Protein AF-A0A3M2SLM1-F1 (afdb_monomer)

Radius of gyration: 14.45 Å; Cα contacts (8 Å, |Δi|>4): 29; chains: 1; bounding box: 39×28×31 Å

pLDDT: mean 94.45, std 5.86, range [62.12, 98.19]

Structure (mmCIF, N/CA/C/O backbone):
data_AF-A0A3M2SLM1-F1
#
_entry.id   AF-A0A3M2SLM1-F1
#
loop_
_atom_site.group_PDB
_atom_site.id
_atom_site.type_symbol
_atom_site.label_atom_id
_atom_site.label_alt_id
_atom_site.label_comp_id
_atom_site.label_asym_id
_atom_site.label_entity_id
_atom_site.label_seq_id
_atom_site.pdbx_PDB_ins_code
_atom_site.Cartn_x
_atom_site.Cartn_y
_atom_site.Cartn_z
_atom_site.occupancy
_atom_site.B_iso_or_equiv
_atom_site.auth_seq_id
_atom_site.auth_comp_id
_atom_site.auth_asym_id
_atom_site.auth_atom_id
_atom_site.pdbx_PDB_model_num
ATOM 1 N N . MET A 1 1 ? 10.848 -11.645 -15.559 1.00 75.75 1 MET A N 1
ATOM 2 C CA . MET A 1 1 ? 11.111 -11.983 -14.137 1.00 75.75 1 MET A CA 1
ATOM 3 C C . MET A 1 1 ? 9.879 -12.558 -13.445 1.00 75.75 1 MET A C 1
ATOM 5 O O . MET A 1 1 ? 9.997 -13.660 -12.939 1.00 75.75 1 MET A O 1
ATOM 9 N N . LEU A 1 2 ? 8.715 -11.892 -13.455 1.00 86.44 2 LEU A N 1
ATOM 10 C CA . LEU A 1 2 ? 7.480 -12.457 -12.871 1.00 86.44 2 LEU A CA 1
ATOM 11 C C . LEU A 1 2 ? 7.001 -13.722 -13.598 1.00 86.44 2 LEU A C 1
ATOM 13 O O . LEU A 1 2 ? 6.689 -14.717 -12.954 1.00 86.44 2 LEU A O 1
ATOM 17 N N . GLU A 1 3 ? 7.062 -13.711 -14.931 1.00 85.81 3 GLU A N 1
ATOM 18 C CA . GLU A 1 3 ? 6.763 -14.889 -15.758 1.00 85.81 3 GLU A CA 1
ATOM 19 C C . GLU A 1 3 ? 7.717 -16.050 -15.469 1.00 85.81 3 GLU A C 1
ATOM 21 O O . GLU A 1 3 ? 7.280 -17.176 -15.270 1.00 85.81 3 GLU A O 1
ATOM 26 N N . ALA A 1 4 ? 9.019 -15.767 -15.359 1.00 89.25 4 ALA A N 1
ATOM 27 C CA . ALA A 1 4 ? 10.027 -16.770 -15.013 1.00 89.25 4 ALA A CA 1
ATOM 28 C C . ALA A 1 4 ? 9.822 -17.368 -13.609 1.00 89.25 4 ALA A C 1
ATOM 30 O O . ALA A 1 4 ? 10.217 -18.503 -13.367 1.00 89.25 4 ALA A O 1
ATOM 31 N N . ALA A 1 5 ? 9.202 -16.617 -12.696 1.00 89.88 5 ALA A N 1
ATOM 32 C CA . ALA A 1 5 ? 8.834 -17.089 -11.366 1.00 89.88 5 ALA A CA 1
ATOM 33 C C . ALA A 1 5 ? 7.436 -17.740 -11.316 1.00 89.88 5 ALA A C 1
ATOM 35 O O . ALA A 1 5 ? 7.060 -18.255 -10.267 1.00 89.88 5 ALA A O 1
ATOM 36 N N . GLY A 1 6 ? 6.666 -17.728 -12.413 1.00 91.25 6 GLY A N 1
ATOM 37 C CA . GLY A 1 6 ? 5.339 -18.345 -12.491 1.00 91.25 6 GLY A CA 1
ATOM 38 C C . GLY A 1 6 ? 4.274 -17.689 -11.606 1.00 91.25 6 GLY A C 1
ATOM 39 O O . GLY A 1 6 ? 3.358 -18.376 -11.171 1.00 91.25 6 GLY A O 1
ATOM 40 N N . VAL A 1 7 ? 4.407 -16.390 -11.304 1.00 92.44 7 VAL A N 1
ATOM 41 C CA . VAL A 1 7 ? 3.520 -15.660 -10.366 1.00 92.44 7 VAL A CA 1
ATOM 42 C C . VAL A 1 7 ? 2.793 -14.473 -11.000 1.00 92.44 7 VAL A C 1
ATOM 44 O O . VAL A 1 7 ? 2.290 -13.602 -10.292 1.00 92.44 7 VAL A O 1
ATOM 47 N N . THR A 1 8 ? 2.763 -14.380 -12.329 1.00 90.19 8 THR A N 1
ATOM 48 C CA . THR A 1 8 ? 2.180 -13.234 -13.049 1.00 90.19 8 THR A CA 1
ATOM 49 C C . THR A 1 8 ? 0.705 -12.997 -12.703 1.00 90.19 8 THR A C 1
ATOM 51 O O . THR A 1 8 ? 0.263 -11.857 -12.680 1.00 90.19 8 THR A O 1
ATOM 54 N N . ASP A 1 9 ? -0.040 -14.048 -12.365 1.00 91.12 9 ASP A N 1
ATOM 55 C CA . ASP A 1 9 ? -1.445 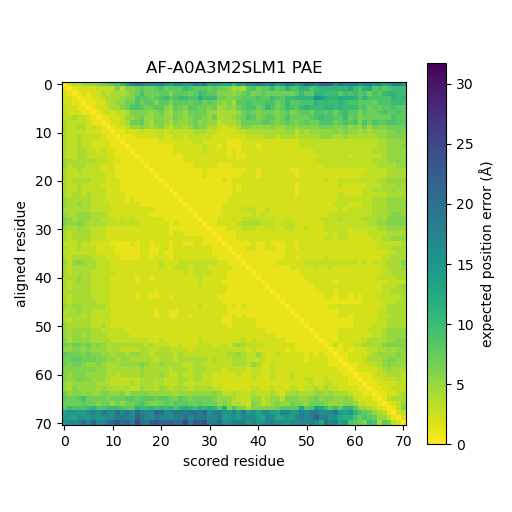-14.006 -11.942 1.00 91.12 9 ASP A CA 1
ATOM 56 C C . ASP A 1 9 ? -1.675 -13.266 -10.613 1.00 91.12 9 ASP A C 1
ATOM 58 O O . ASP A 1 9 ? -2.785 -12.812 -10.341 1.00 91.12 9 ASP A O 1
ATOM 62 N N . ARG A 1 10 ? -0.632 -13.114 -9.788 1.00 90.44 10 ARG A N 1
ATOM 63 C CA . ARG A 1 10 ? -0.71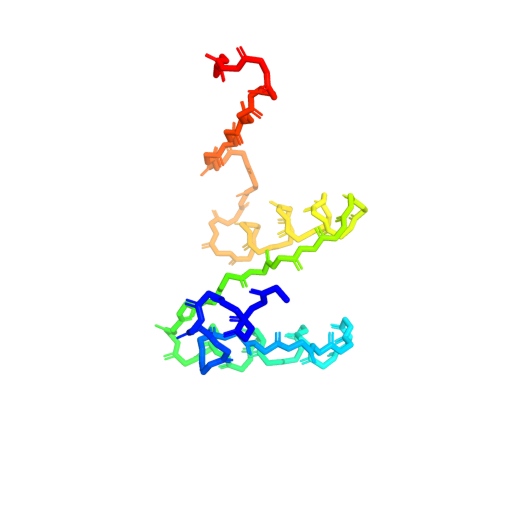7 -12.493 -8.456 1.00 90.44 10 ARG A CA 1
ATOM 64 C C . ARG A 1 10 ? -0.362 -11.010 -8.435 1.00 90.44 10 ARG A C 1
ATOM 66 O O . ARG A 1 10 ? -0.533 -10.367 -7.403 1.00 90.44 10 ARG A O 1
ATOM 73 N N . PHE A 1 11 ? 0.156 -10.468 -9.536 1.00 93.81 11 PHE A N 1
ATOM 74 C CA . PHE A 1 11 ? 0.634 -9.089 -9.606 1.00 93.81 11 PHE A CA 1
ATOM 75 C C . PHE A 1 11 ? -0.083 -8.317 -10.710 1.00 93.81 11 PHE A C 1
ATOM 77 O O . PHE A 1 11 ? -0.207 -8.783 -11.837 1.00 93.81 11 PHE A O 1
ATOM 84 N N . GLN A 1 12 ? -0.490 -7.090 -10.396 1.00 94.44 12 GLN A N 1
ATOM 85 C CA . GLN A 1 12 ? -1.005 -6.133 -11.370 1.00 94.44 12 GLN A CA 1
ATOM 86 C C . GLN A 1 12 ? -0.030 -4.960 -11.467 1.00 94.44 12 GLN A C 1
ATOM 88 O O . GLN A 1 12 ? 0.383 -4.408 -10.448 1.00 94.44 12 GLN A O 1
ATOM 93 N N . VAL A 1 13 ? 0.344 -4.579 -12.689 1.00 95.31 13 VAL A N 1
ATOM 94 C CA . VAL A 1 13 ? 1.206 -3.417 -12.945 1.00 95.31 13 VAL A CA 1
ATOM 95 C C . VAL A 1 13 ? 0.339 -2.317 -13.538 1.00 95.31 13 VAL A C 1
ATOM 97 O O . VAL A 1 13 ? -0.097 -2.416 -14.681 1.00 95.31 13 VAL A O 1
ATOM 100 N N . LEU A 1 14 ? 0.068 -1.288 -12.739 1.00 97.31 14 LEU A N 1
ATOM 101 C CA . LEU A 1 14 ? -0.858 -0.203 -13.062 1.00 97.31 14 LEU A CA 1
ATOM 102 C C . LEU A 1 14 ? -0.156 1.151 -12.935 1.00 97.31 14 LEU A C 1
ATOM 104 O O . LEU A 1 14 ? 0.798 1.294 -12.164 1.00 97.31 14 LEU A O 1
ATOM 108 N N . ALA A 1 15 ? -0.645 2.170 -13.646 1.00 98.12 15 ALA A N 1
ATOM 109 C CA . ALA A 1 15 ? -0.177 3.531 -13.413 1.00 98.12 15 ALA A CA 1
ATOM 110 C C . ALA A 1 15 ? -0.595 4.005 -12.004 1.00 98.12 15 ALA A C 1
ATOM 112 O O . ALA A 1 15 ? -1.641 3.579 -11.505 1.00 98.12 15 ALA A O 1
ATOM 113 N N . PRO A 1 16 ? 0.139 4.940 -11.362 1.00 97.75 16 PRO A N 1
ATOM 114 C CA . PRO A 1 16 ? -0.145 5.361 -9.985 1.00 97.75 16 PRO A CA 1
ATOM 115 C C . PRO A 1 16 ? -1.595 5.793 -9.753 1.00 97.75 16 PRO A C 1
ATOM 117 O O . PRO A 1 16 ? -2.201 5.440 -8.750 1.00 97.75 16 PRO A O 1
ATOM 120 N N . ARG A 1 17 ? -2.190 6.511 -10.712 1.00 97.69 17 ARG A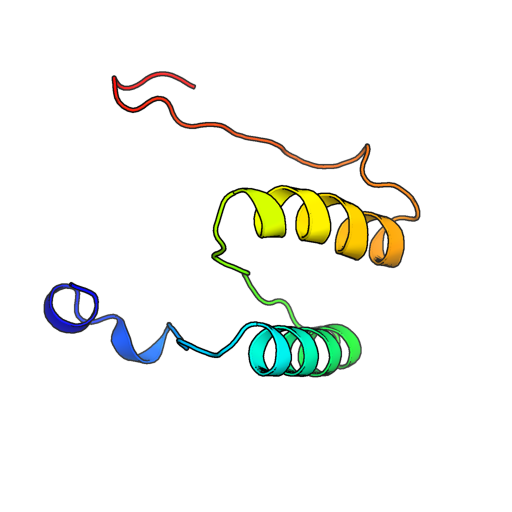 N 1
ATOM 121 C CA . ARG A 1 17 ? -3.585 6.959 -10.617 1.00 97.69 17 ARG A CA 1
ATOM 122 C C . ARG A 1 17 ? -4.576 5.793 -10.584 1.00 97.69 17 ARG A C 1
ATOM 124 O O . ARG A 1 17 ? -5.555 5.844 -9.844 1.00 97.69 17 ARG A O 1
ATOM 131 N N . GLU A 1 18 ? -4.344 4.774 -11.403 1.00 98.19 18 GLU A N 1
ATOM 132 C CA . GLU A 1 18 ? -5.207 3.596 -11.498 1.00 98.19 18 GLU A CA 1
ATOM 133 C C . GLU A 1 18 ? -5.042 2.707 -10.267 1.00 98.19 18 GLU A C 1
ATOM 135 O O . GLU A 1 18 ? -6.042 2.302 -9.680 1.00 98.19 18 GLU A O 1
ATOM 140 N N . ALA A 1 19 ? -3.795 2.499 -9.829 1.00 98.12 19 ALA A N 1
ATOM 141 C CA . ALA A 1 19 ? -3.471 1.766 -8.612 1.00 98.12 19 ALA A CA 1
ATOM 142 C C . ALA A 1 19 ? -4.133 2.399 -7.380 1.00 98.12 19 ALA A C 1
ATOM 144 O O . ALA A 1 19 ? -4.809 1.704 -6.632 1.00 98.12 19 ALA A O 1
ATOM 145 N N . THR A 1 20 ? -4.031 3.722 -7.209 1.00 97.81 20 THR A N 1
ATOM 146 C CA . THR A 1 20 ? -4.664 4.428 -6.083 1.00 97.81 20 THR A CA 1
ATOM 147 C C . THR A 1 20 ? -6.182 4.270 -6.087 1.00 97.81 20 THR A C 1
ATOM 149 O O . THR A 1 20 ? -6.781 4.054 -5.035 1.00 97.81 20 THR A O 1
ATOM 152 N N . ARG A 1 21 ? -6.825 4.365 -7.260 1.00 98.06 21 ARG A N 1
ATOM 153 C CA . ARG A 1 21 ? -8.277 4.169 -7.366 1.00 98.06 21 ARG A CA 1
ATOM 154 C C . ARG A 1 21 ? -8.671 2.749 -6.959 1.00 98.06 21 ARG A C 1
ATOM 156 O O . ARG A 1 21 ? -9.571 2.608 -6.137 1.00 98.06 21 ARG A O 1
ATOM 163 N N . LEU A 1 22 ? -7.971 1.741 -7.480 1.00 97.88 22 LEU A N 1
ATOM 164 C CA . LEU A 1 22 ? -8.183 0.344 -7.109 1.00 97.88 22 LEU A CA 1
ATOM 165 C C . LEU A 1 22 ? -8.003 0.141 -5.598 1.00 97.88 22 LEU A C 1
ATOM 167 O O . LEU A 1 22 ? -8.879 -0.429 -4.963 1.00 97.88 22 LEU A O 1
ATOM 171 N N . SER A 1 23 ? -6.933 0.674 -4.997 1.00 97.56 23 SER A N 1
ATOM 172 C CA . SER A 1 23 ? -6.701 0.567 -3.552 1.00 97.56 23 SER A CA 1
ATOM 173 C C . SER A 1 23 ? -7.852 1.139 -2.723 1.00 97.56 23 SER A C 1
ATOM 175 O O . SER A 1 23 ? -8.261 0.520 -1.744 1.00 97.56 23 SER A O 1
ATOM 177 N N . PHE A 1 24 ? -8.416 2.286 -3.120 1.00 97.94 24 PHE A N 1
ATOM 178 C CA . PHE A 1 24 ? -9.574 2.864 -2.431 1.00 97.94 24 PHE A CA 1
ATOM 179 C C . PHE A 1 24 ? -10.867 2.067 -2.632 1.00 97.94 24 PHE A C 1
ATOM 181 O O . PHE A 1 24 ? -11.714 2.047 -1.740 1.00 97.94 24 PHE A O 1
ATOM 188 N N . GLU A 1 25 ? -11.053 1.440 -3.791 1.00 98.00 25 GLU A N 1
ATOM 189 C CA . GLU A 1 25 ? -12.181 0.534 -4.030 1.00 98.00 25 GLU A CA 1
ATOM 190 C C . GLU A 1 25 ? -12.053 -0.720 -3.143 1.00 98.00 25 GLU A C 1
ATOM 192 O O . GLU A 1 25 ? -13.007 -1.074 -2.449 1.00 98.00 25 GLU A O 1
ATOM 197 N N . THR A 1 26 ? -10.857 -1.312 -3.067 1.00 97.06 26 THR A N 1
ATOM 198 C CA . THR A 1 26 ? -10.549 -2.504 -2.261 1.00 97.06 26 THR A CA 1
ATOM 199 C C . THR A 1 26 ? -10.686 -2.255 -0.755 1.00 97.06 26 THR A C 1
ATOM 201 O O . THR A 1 26 ? -11.395 -2.996 -0.074 1.00 97.06 26 THR A O 1
ATOM 204 N N . ILE A 1 27 ? -10.096 -1.177 -0.222 1.00 96.88 27 ILE A N 1
ATOM 205 C CA . ILE A 1 27 ? -10.160 -0.874 1.221 1.00 96.88 27 ILE A CA 1
ATOM 206 C C . ILE A 1 27 ? -11.595 -0.581 1.684 1.00 96.88 27 ILE A C 1
ATOM 208 O O . ILE A 1 27 ? -11.998 -0.979 2.774 1.00 96.88 27 ILE A O 1
ATOM 212 N N . ARG A 1 28 ? -12.420 0.055 0.837 1.00 96.31 28 ARG A N 1
ATOM 213 C CA . ARG A 1 28 ? -13.845 0.287 1.134 1.00 96.31 28 ARG A CA 1
ATOM 214 C C . ARG A 1 28 ? -14.660 -1.001 1.152 1.00 96.31 28 ARG A C 1
ATOM 216 O O . ARG A 1 28 ? -15.684 -1.046 1.827 1.00 96.31 28 ARG A O 1
ATOM 223 N N . ALA A 1 29 ? -14.215 -2.027 0.432 1.00 97.81 29 ALA A N 1
ATOM 224 C CA . ALA A 1 29 ? -14.789 -3.364 0.495 1.00 97.81 29 ALA A CA 1
ATOM 225 C C . ALA A 1 29 ? -14.295 -4.172 1.714 1.00 97.81 29 ALA A C 1
ATOM 227 O O . ALA A 1 29 ? -14.698 -5.322 1.874 1.00 97.81 29 ALA A O 1
ATOM 228 N N . GLY A 1 30 ? -13.442 -3.594 2.573 1.00 96.75 30 GLY A N 1
ATOM 229 C CA . GLY A 1 30 ? -12.858 -4.277 3.730 1.00 96.75 30 GLY A CA 1
ATOM 230 C C . GLY A 1 30 ? -11.806 -5.320 3.350 1.00 96.75 30 GLY A C 1
ATOM 231 O O . GLY A 1 30 ? -11.636 -6.301 4.069 1.00 96.75 30 GLY A O 1
ATOM 232 N N . GLN A 1 31 ? -11.157 -5.146 2.197 1.00 97.69 31 GLN A N 1
ATOM 233 C CA . GLN A 1 31 ? -10.121 -6.035 1.682 1.00 97.69 31 GLN A CA 1
ATOM 234 C C . GLN A 1 31 ? -8.753 -5.346 1.673 1.00 97.69 31 GLN A C 1
ATOM 236 O O . GLN A 1 31 ? -8.663 -4.118 1.623 1.00 97.69 31 GLN A O 1
ATOM 241 N N . ASP A 1 32 ? -7.696 -6.156 1.630 1.00 97.19 32 ASP A N 1
ATOM 242 C CA . ASP A 1 32 ? -6.312 -5.687 1.682 1.00 97.19 32 ASP A CA 1
ATOM 243 C C . ASP A 1 32 ? -5.645 -5.684 0.301 1.00 97.19 32 ASP A C 1
ATOM 245 O O . ASP A 1 32 ? -5.922 -6.523 -0.561 1.00 97.19 32 ASP A O 1
ATOM 249 N N . ILE A 1 33 ? -4.704 -4.760 0.103 1.00 95.81 33 ILE A N 1
ATOM 250 C CA . ILE A 1 33 ? -3.847 -4.703 -1.084 1.00 95.81 33 ILE A CA 1
ATOM 251 C C . ILE A 1 33 ? -2.434 -4.266 -0.695 1.00 95.81 33 ILE A C 1
ATOM 253 O O . ILE A 1 33 ? -2.249 -3.374 0.129 1.00 95.81 33 ILE A O 1
ATOM 257 N N . ILE A 1 34 ? -1.418 -4.873 -1.311 1.00 97.25 34 ILE A N 1
ATOM 258 C CA . ILE A 1 34 ? -0.017 -4.485 -1.113 1.00 97.25 34 ILE A CA 1
ATOM 259 C C . ILE A 1 34 ? 0.400 -3.541 -2.241 1.00 97.25 34 ILE A C 1
ATOM 261 O O . ILE A 1 34 ? 0.383 -3.917 -3.413 1.00 97.25 34 ILE A O 1
ATOM 265 N N . ALA A 1 35 ? 0.821 -2.326 -1.888 1.00 97.31 35 ALA A N 1
ATOM 266 C CA . ALA A 1 35 ? 1.395 -1.377 -2.835 1.00 97.31 35 ALA A CA 1
ATOM 267 C C . ALA A 1 35 ? 2.919 -1.566 -2.933 1.00 97.31 35 ALA A C 1
ATOM 269 O O . ALA A 1 35 ? 3.642 -1.387 -1.955 1.00 97.31 35 ALA A O 1
ATOM 270 N N . VAL A 1 36 ? 3.419 -1.893 -4.127 1.00 97.12 36 VAL A N 1
ATOM 271 C CA . VAL A 1 36 ? 4.859 -1.935 -4.428 1.00 97.12 36 VAL A CA 1
ATOM 272 C C . VAL A 1 36 ? 5.214 -0.687 -5.227 1.00 97.12 36 VAL A C 1
ATOM 274 O O . VAL A 1 36 ? 4.801 -0.543 -6.376 1.00 97.12 36 VAL A O 1
ATOM 2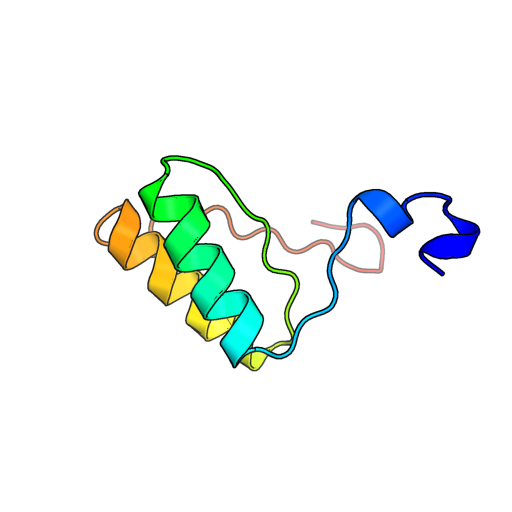77 N N . THR A 1 37 ? 5.956 0.239 -4.619 1.00 97.88 37 THR A N 1
ATOM 278 C CA . THR A 1 37 ? 6.203 1.568 -5.196 1.00 97.88 37 THR A CA 1
ATOM 279 C C . THR A 1 37 ? 7.676 1.972 -5.178 1.00 97.88 37 THR A C 1
ATOM 281 O O . THR A 1 37 ? 8.509 1.351 -4.524 1.00 97.88 37 THR A O 1
ATOM 284 N N . GLY A 1 38 ? 8.000 3.058 -5.887 1.00 97.12 38 GLY A N 1
ATOM 285 C CA . GLY A 1 38 ? 9.295 3.734 -5.768 1.00 97.12 38 GLY A CA 1
ATOM 286 C C . GLY A 1 38 ? 9.432 4.555 -4.477 1.00 97.12 38 GLY A C 1
ATOM 287 O O . GLY A 1 38 ? 8.485 4.672 -3.699 1.00 97.12 38 GLY A O 1
ATOM 288 N N . ASN A 1 39 ? 10.605 5.169 -4.286 1.00 97.31 39 ASN A N 1
ATOM 289 C CA . ASN A 1 39 ? 11.001 5.847 -3.042 1.00 97.31 39 ASN A CA 1
ATOM 290 C C . ASN A 1 39 ? 10.023 6.948 -2.587 1.00 97.31 39 ASN A C 1
ATOM 292 O O . ASN A 1 39 ? 9.575 6.933 -1.451 1.00 97.31 39 ASN A O 1
ATOM 296 N N . VAL A 1 40 ? 9.645 7.868 -3.482 1.00 97.69 40 VAL A N 1
ATOM 297 C CA . VAL A 1 40 ? 8.768 9.002 -3.120 1.00 97.69 40 VAL A CA 1
ATOM 298 C C . VAL A 1 40 ? 7.358 8.532 -2.764 1.00 97.69 40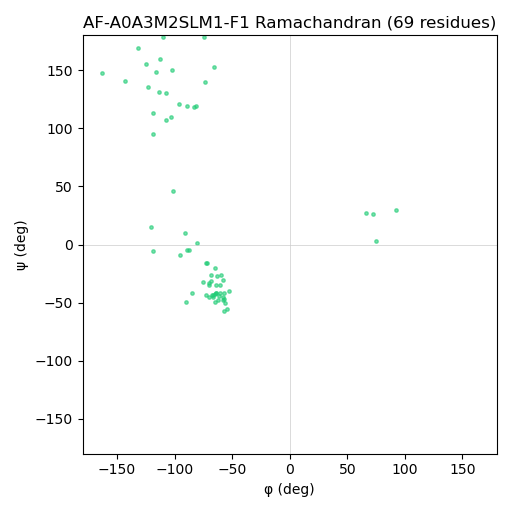 VAL A C 1
ATOM 300 O O . VAL A 1 40 ? 6.775 8.973 -1.780 1.00 97.69 40 VAL A O 1
ATOM 303 N N . LEU A 1 41 ? 6.809 7.605 -3.552 1.00 97.56 41 LEU A N 1
ATOM 304 C CA . LEU A 1 41 ? 5.480 7.062 -3.282 1.00 97.56 41 LEU A CA 1
ATOM 305 C C . LEU A 1 41 ? 5.454 6.209 -2.014 1.00 97.56 41 LEU A C 1
ATOM 307 O O . LEU A 1 41 ? 4.431 6.217 -1.344 1.00 97.56 41 LEU A O 1
ATOM 311 N N . ARG A 1 42 ? 6.554 5.528 -1.656 1.00 98.12 42 ARG A N 1
ATOM 312 C CA . ARG A 1 42 ? 6.645 4.815 -0.376 1.00 98.12 42 ARG A CA 1
ATOM 313 C C . ARG A 1 42 ? 6.328 5.780 0.758 1.00 98.12 42 ARG A C 1
ATOM 315 O O . ARG A 1 42 ? 5.396 5.514 1.499 1.00 98.12 42 ARG A O 1
ATOM 322 N N . ASP A 1 43 ? 7.049 6.898 0.824 1.00 97.19 43 ASP A N 1
ATOM 323 C CA . ASP A 1 43 ? 6.897 7.880 1.903 1.00 97.19 43 ASP A CA 1
ATOM 324 C C . ASP A 1 43 ? 5.462 8.405 1.982 1.00 97.19 43 ASP A C 1
ATOM 326 O O . ASP A 1 43 ? 4.858 8.418 3.051 1.00 97.19 43 ASP A O 1
ATOM 330 N N . TYR A 1 44 ? 4.870 8.747 0.834 1.00 97.81 44 TYR A N 1
ATOM 331 C CA . TYR A 1 44 ? 3.502 9.266 0.793 1.00 97.81 44 TYR A CA 1
ATOM 332 C C . TYR A 1 44 ? 2.461 8.229 1.211 1.00 97.81 44 TYR A C 1
ATOM 334 O O . TYR A 1 44 ? 1.535 8.553 1.951 1.00 97.81 44 TYR A O 1
ATOM 342 N N . LEU A 1 45 ? 2.581 6.988 0.736 1.00 97.69 45 LEU A N 1
ATOM 343 C CA . LEU A 1 45 ? 1.584 5.956 1.010 1.00 97.69 45 LEU A CA 1
ATOM 344 C C . LEU A 1 45 ? 1.692 5.408 2.437 1.00 97.69 45 LEU A C 1
ATOM 346 O O . LEU A 1 45 ? 0.659 5.086 3.024 1.00 97.69 45 LEU A O 1
ATOM 350 N N . THR A 1 46 ? 2.900 5.347 3.011 1.00 97.25 46 THR A N 1
ATOM 351 C CA . THR A 1 46 ? 3.104 4.927 4.408 1.00 97.25 46 THR A CA 1
ATOM 352 C C . THR A 1 46 ? 2.651 5.967 5.428 1.00 97.25 46 THR A C 1
ATOM 354 O O . THR A 1 46 ? 2.456 5.612 6.585 1.00 97.25 46 THR A O 1
ATOM 357 N N . ASP A 1 47 ? 2.435 7.219 5.023 1.00 97.31 47 ASP A N 1
ATOM 358 C CA . ASP A 1 47 ? 1.715 8.192 5.848 1.00 97.31 47 ASP A CA 1
ATOM 359 C C . ASP A 1 47 ? 0.208 8.157 5.573 1.00 97.31 47 ASP A C 1
ATOM 361 O O . ASP A 1 47 ? -0.590 8.044 6.504 1.00 97.31 47 ASP A O 1
ATOM 365 N N . LEU A 1 48 ? -0.193 8.216 4.297 1.00 97.69 48 LEU A N 1
ATOM 366 C CA . LEU A 1 48 ? -1.591 8.371 3.892 1.00 97.69 48 LEU A CA 1
ATO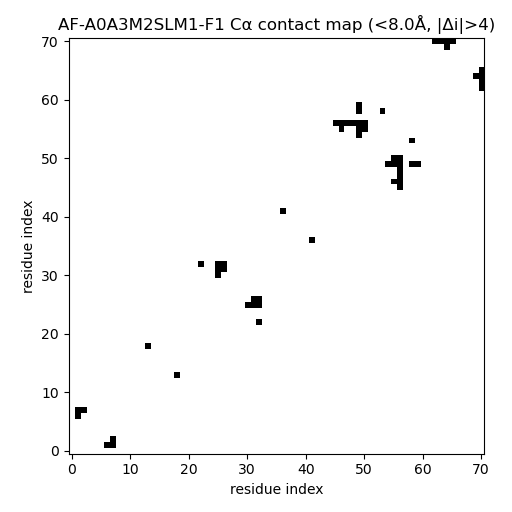M 367 C C . LEU A 1 48 ? -2.499 7.274 4.458 1.00 97.69 48 LEU A C 1
ATOM 369 O O . LEU A 1 48 ? -3.481 7.585 5.128 1.00 97.69 48 LEU A O 1
ATOM 373 N N . PHE A 1 49 ? -2.203 6.004 4.177 1.00 97.62 49 PHE A N 1
ATOM 374 C CA . PHE A 1 49 ? -3.100 4.910 4.553 1.00 97.62 49 PHE A CA 1
ATOM 375 C C . PHE A 1 49 ? -3.137 4.673 6.068 1.00 97.62 49 PHE A C 1
ATOM 377 O O . PHE A 1 49 ? -4.235 4.659 6.623 1.00 97.62 49 PHE A O 1
ATOM 384 N N . PRO A 1 50 ? -2.000 4.639 6.788 1.00 97.38 50 PRO A N 1
ATOM 385 C CA . PRO A 1 50 ? -2.023 4.519 8.246 1.00 97.38 50 PRO A CA 1
ATOM 386 C C . PRO A 1 50 ? -2.750 5.660 8.960 1.00 97.38 50 PRO A C 1
ATOM 388 O O . PRO A 1 50 ? -3.437 5.425 9.952 1.00 97.38 50 PRO A O 1
ATOM 391 N N . ILE A 1 51 ? -2.666 6.896 8.454 1.00 97.88 51 ILE A N 1
ATOM 392 C CA . ILE A 1 51 ? -3.455 8.008 9.002 1.00 97.88 51 ILE A CA 1
ATOM 393 C C . ILE A 1 51 ? -4.955 7.771 8.794 1.00 97.88 51 ILE A C 1
ATOM 395 O O . ILE A 1 51 ? -5.730 8.011 9.718 1.00 97.88 51 ILE A O 1
ATOM 399 N N . LEU A 1 52 ? -5.378 7.289 7.623 1.00 96.19 52 LEU A N 1
ATOM 400 C CA . LEU A 1 52 ? -6.792 7.005 7.353 1.00 96.19 52 LEU A CA 1
ATOM 401 C C . LEU A 1 52 ? -7.322 5.798 8.144 1.00 96.19 52 LEU A C 1
ATOM 403 O O . LEU A 1 52 ? -8.478 5.813 8.558 1.00 96.19 52 LEU A O 1
ATOM 407 N N . GLU A 1 53 ? -6.497 4.776 8.367 1.00 96.38 53 GLU A N 1
ATOM 408 C CA . GLU A 1 53 ? -6.885 3.533 9.048 1.00 96.38 53 GLU A CA 1
ATOM 409 C C . GLU A 1 53 ? -6.800 3.633 10.578 1.00 96.38 53 GLU A C 1
ATOM 411 O O . GLU A 1 53 ? -7.677 3.142 11.288 1.00 96.38 53 GLU A O 1
ATOM 416 N N . LEU A 1 54 ? -5.747 4.270 11.099 1.00 96.38 54 LEU A N 1
ATOM 417 C CA . LEU A 1 54 ? -5.395 4.268 12.526 1.00 96.38 54 LEU A CA 1
ATOM 418 C C . LEU A 1 54 ? -5.415 5.665 13.163 1.00 96.38 54 LEU A C 1
ATOM 420 O O . LEU A 1 54 ? -5.188 5.796 14.369 1.00 96.38 54 LEU A O 1
ATOM 424 N N . GLY A 1 55 ? -5.626 6.721 12.373 1.00 96.94 55 GLY A N 1
ATOM 425 C CA . GLY A 1 55 ? -5.531 8.113 12.821 1.00 96.94 55 GLY A CA 1
ATOM 426 C C . GLY A 1 55 ? -4.095 8.616 13.017 1.00 96.94 55 GLY A C 1
ATOM 427 O O . GLY A 1 55 ? -3.901 9.742 13.470 1.00 96.94 55 GLY A O 1
ATOM 428 N N . THR A 1 56 ? -3.074 7.803 12.721 1.00 95.94 56 THR A N 1
ATOM 429 C CA . THR A 1 56 ? -1.651 8.162 12.840 1.00 95.94 56 THR A CA 1
ATOM 430 C C . THR A 1 56 ? -0.764 7.195 12.050 1.00 95.94 56 THR A C 1
ATOM 432 O O . THR A 1 56 ? -1.050 6.002 12.005 1.00 95.94 56 THR A O 1
ATOM 435 N N . SER A 1 57 ? 0.356 7.672 11.497 1.00 94.69 57 SER A N 1
ATOM 436 C CA . SER A 1 57 ? 1.382 6.816 10.877 1.00 94.69 57 SER A CA 1
ATOM 437 C C . SER A 1 57 ? 2.445 6.299 11.854 1.00 94.69 57 SER A C 1
ATOM 439 O O . SER A 1 57 ? 3.253 5.445 11.502 1.00 94.69 57 SER A O 1
ATOM 441 N N . ALA A 1 58 ? 2.418 6.730 13.121 1.00 95.81 58 ALA A N 1
ATOM 442 C CA . ALA A 1 58 ? 3.428 6.348 14.111 1.00 95.81 58 ALA A CA 1
ATOM 443 C C . ALA A 1 58 ? 3.328 4.886 14.590 1.00 95.81 58 ALA A C 1
ATOM 445 O O . ALA A 1 58 ? 4.258 4.372 15.207 1.00 95.81 58 ALA A O 1
ATOM 446 N N . LYS A 1 59 ? 2.200 4.209 14.344 1.00 94.38 59 LYS A N 1
ATOM 447 C CA . LYS A 1 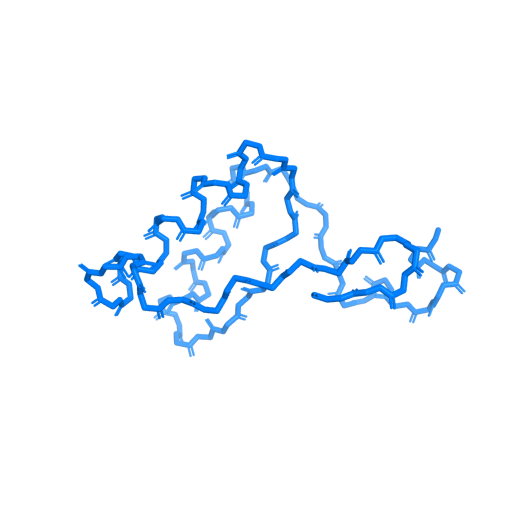59 ? 1.930 2.837 14.812 1.00 94.38 59 LYS A CA 1
ATOM 448 C C . LYS A 1 59 ? 2.131 1.800 13.703 1.00 94.38 59 LYS A C 1
ATOM 450 O O . LYS A 1 59 ? 1.294 0.922 13.521 1.00 94.38 59 LYS A O 1
ATOM 455 N N . MET A 1 60 ? 3.235 1.911 12.967 1.00 96.31 60 MET A N 1
ATOM 456 C CA . MET A 1 60 ? 3.550 1.055 11.820 1.00 96.31 60 MET A CA 1
ATOM 457 C C . MET A 1 60 ? 4.808 0.220 12.055 1.00 96.31 60 MET A C 1
ATOM 459 O O . MET A 1 60 ? 5.752 0.657 12.713 1.00 96.31 60 MET A O 1
ATOM 463 N N . LEU A 1 61 ? 4.847 -0.976 11.466 1.00 95.62 61 LEU A N 1
ATOM 464 C CA . LEU A 1 61 ? 6.088 -1.734 11.319 1.00 95.62 61 LEU A CA 1
ATOM 465 C C . LEU A 1 61 ? 6.852 -1.200 10.104 1.00 95.62 61 LEU A C 1
ATOM 467 O O . LEU A 1 61 ? 6.360 -1.273 8.980 1.00 95.62 61 LEU A O 1
ATOM 471 N N . SER A 1 62 ? 8.062 -0.689 10.330 1.00 94.56 62 SER A N 1
ATOM 472 C CA . SER A 1 62 ? 8.968 -0.214 9.279 1.00 94.56 62 SER A CA 1
ATOM 473 C C . SER A 1 62 ? 10.250 -1.044 9.308 1.00 94.56 62 SER A C 1
ATOM 475 O O . SER A 1 62 ? 11.138 -0.806 10.123 1.00 94.56 62 SER A O 1
ATOM 477 N N . ILE A 1 63 ? 10.305 -2.083 8.468 1.00 94.19 63 ILE A N 1
ATOM 478 C CA . ILE A 1 63 ? 11.406 -3.057 8.424 1.00 94.19 63 ILE A CA 1
ATOM 479 C C . ILE 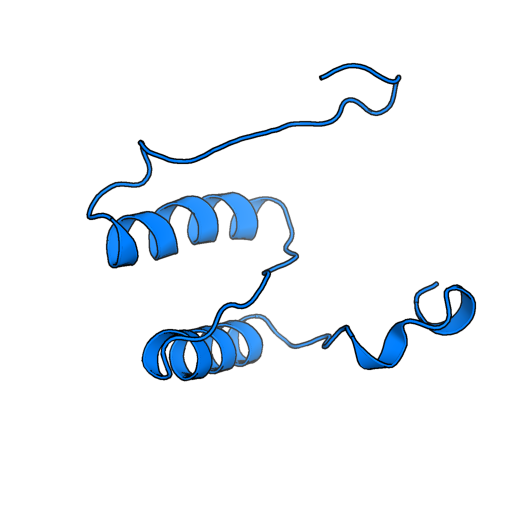A 1 63 ? 12.233 -2.829 7.159 1.00 94.19 63 ILE A C 1
ATOM 481 O O . ILE A 1 63 ? 11.690 -2.795 6.054 1.00 94.19 63 ILE A O 1
ATOM 485 N N . VAL A 1 64 ? 13.556 -2.740 7.312 1.00 93.88 64 VAL A N 1
ATOM 486 C CA . VAL A 1 64 ? 14.503 -2.589 6.201 1.00 93.88 64 VAL A CA 1
ATOM 487 C C . VAL A 1 64 ? 15.445 -3.785 6.177 1.00 93.88 64 VAL A C 1
ATOM 489 O O . VAL A 1 64 ? 16.278 -3.953 7.057 1.00 93.88 64 VAL A O 1
ATOM 492 N N . LYS A 1 65 ? 15.352 -4.615 5.135 1.00 92.62 65 LYS A N 1
ATOM 493 C CA . LYS A 1 65 ? 16.301 -5.713 4.932 1.00 92.62 65 LYS A CA 1
ATOM 494 C C . LYS A 1 65 ? 17.555 -5.198 4.233 1.00 92.62 65 LYS A C 1
ATOM 496 O O . LYS A 1 65 ? 17.485 -4.740 3.093 1.00 92.62 65 LYS A O 1
ATOM 501 N N . LEU A 1 66 ? 18.708 -5.312 4.888 1.00 92.88 66 LEU A N 1
ATOM 502 C CA . LEU A 1 66 ? 19.980 -4.910 4.292 1.00 92.88 66 LEU A CA 1
ATOM 503 C C . LEU A 1 66 ? 20.422 -5.925 3.234 1.00 92.88 66 LEU A C 1
ATOM 505 O O . LEU A 1 66 ? 20.350 -7.138 3.437 1.00 92.88 66 LEU A O 1
ATOM 509 N N . MET A 1 67 ? 20.960 -5.423 2.120 1.00 91.69 67 MET A N 1
ATOM 510 C CA . MET A 1 67 ? 21.407 -6.251 0.990 1.00 91.69 67 MET A CA 1
ATOM 511 C C . MET A 1 67 ? 22.494 -7.269 1.371 1.00 91.69 67 MET A C 1
ATOM 513 O O . MET A 1 67 ? 22.603 -8.312 0.736 1.00 91.69 67 MET A O 1
ATOM 517 N N . GLN A 1 68 ? 23.277 -6.985 2.417 1.00 92.69 68 GLN A N 1
ATOM 518 C CA . GLN A 1 68 ? 24.354 -7.852 2.913 1.00 92.69 68 GLN A CA 1
ATOM 519 C C . GLN A 1 68 ? 23.898 -8.850 3.997 1.00 92.69 68 GLN A C 1
ATOM 521 O O . GLN A 1 68 ? 24.734 -9.513 4.598 1.00 92.69 68 GLN A O 1
ATOM 526 N N . GLY A 1 69 ? 22.590 -8.984 4.247 1.00 78.06 69 GLY A N 1
ATOM 527 C CA . GLY A 1 69 ? 22.061 -10.006 5.160 1.00 78.06 69 GLY A CA 1
ATOM 528 C C . GLY A 1 69 ? 21.887 -9.573 6.621 1.00 78.06 69 GLY A C 1
ATOM 529 O O . GLY A 1 69 ? 21.962 -10.420 7.504 1.00 78.06 69 GLY A O 1
ATOM 530 N N . GLY A 1 70 ? 21.621 -8.287 6.875 1.00 83.44 70 GLY A N 1
ATOM 531 C CA . GLY A 1 70 ? 21.205 -7.757 8.185 1.00 83.44 70 GLY A CA 1
ATOM 532 C C . GLY A 1 70 ? 19.737 -7.302 8.211 1.00 83.44 70 GLY A C 1
ATOM 533 O O . GLY A 1 70 ? 19.054 -7.347 7.180 1.00 83.44 70 GLY A O 1
ATOM 534 N N . GLY A 1 71 ? 19.273 -6.843 9.375 1.00 62.12 71 GLY A N 1
ATOM 535 C CA . GLY A 1 71 ? 17.939 -6.272 9.603 1.00 62.12 71 GLY A CA 1
ATOM 536 C C . GLY A 1 71 ? 17.977 -5.104 10.574 1.00 62.12 71 GLY A C 1
ATOM 537 O O . GLY A 1 71 ? 19.006 -4.973 11.276 1.00 62.12 71 GLY A O 1
#

Sequence (71 aa):
MLEAAGVTDRFQVLAPREATRLSFETIRAGQDIIAVTGNVLRDYLTDLFPILELGTS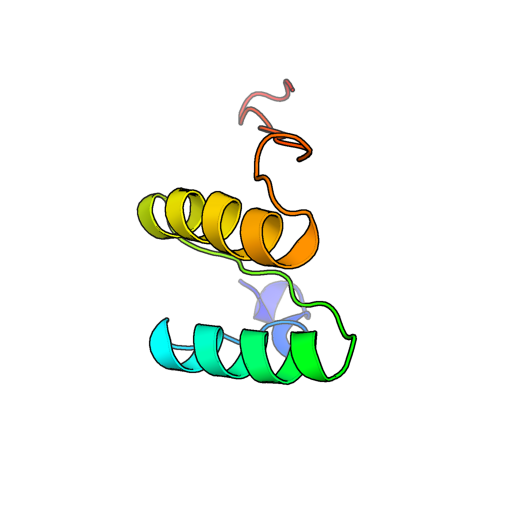AKMLSIVKLMQGGG

Secondary structure (DSSP, 8-state):
-TTTTT-GGG-----HHHHHHHHHHHHHTT--------HHHHHHHHHHHHHHHHS-SSS-------TTS--

Solvent-accessible surface area (backbone atoms only — not comparable to full-atom values): 4699 Å² total; per-residue (Å²): 106,52,68,81,67,72,48,52,93,82,58,83,93,66,57,71,73,57,44,53,52,50,50,55,56,38,48,74,71,76,46,89,80,88,86,88,67,58,76,71,54,43,60,53,49,58,40,52,53,34,30,73,75,67,74,42,47,86,86,61,92,86,83,65,76,43,95,90,75,53,113

Mean predicted aligned error: 3.89 Å

Foldseek 3Di:
DCVVVVNPVVDDDDDPVVVVVVQVVQVVVVHDDDDDDDDVVVVVVLAVPCCVVPVGSPPDDDDDQDPVGDD